Protein AF-A0A8T4GIR4-F1 (afdb_monomer_lite)

Foldseek 3Di:
DLLVQLLVVLLVLLVCCVVVVLFPDCPLSDSVVLSVVSCCLLVVLLVQLVVCVVPPPCSLVVSLVVLVVVLVVVLVVLVVCVVPPPPGDPSNSVSNSVSSPSSSVSSLVPRDPCSPDD

Organism: NCBI:txid261290

pLDDT: mean 94.29, std 6.89, range [55.44, 98.31]

Secondary structure (DSSP, 8-state):
-HHHHHHHHHHHHHHHHHHTT-SS-SGGG-HHHHHHHHHHHHHHHHHHHHHHHHH-SSHHHHHHHHHHHHHHHHHHHHHHHHHHSTT--HHHHHHHHHHHHHHHHHHHHHS-SSTT--

Sequence (118 aa):
MTFIIAVIVNLTLGWVALTQGLVA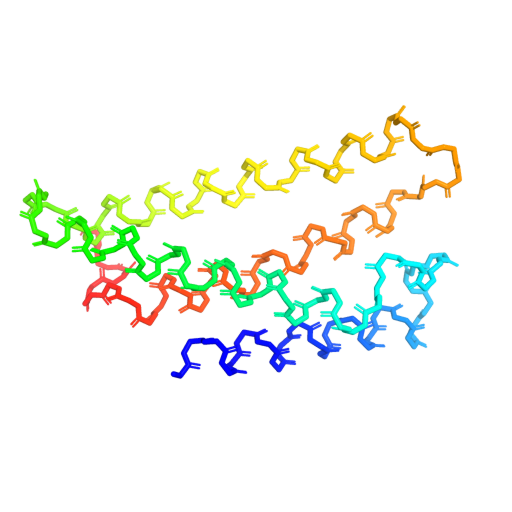STEFFQYPPIVVWTLLGTAGATGVYGVLTRRSTTPDRMFVLLAIGALILSFLPNIGLLLAVEGVTTSEVIGLMALHVPPAIVAVLALPDTPLAQ

InterPro domains:
  IPR045713 Protein of unknown function DUF6069 [PF19545] (2-112)

Radius of gyration: 15.36 Å; chains: 1; bounding box: 37×23×46 Å

Structure (mmCIF, N/CA/C/O backbone):
data_AF-A0A8T4GIR4-F1
#
_entry.id   AF-A0A8T4GIR4-F1
#
loop_
_atom_site.group_PDB
_atom_site.id
_atom_site.type_symbol
_atom_site.label_atom_id
_atom_site.label_alt_id
_atom_site.label_comp_id
_atom_site.label_asym_id
_atom_site.label_entity_id
_atom_site.label_seq_id
_atom_site.pdbx_PDB_ins_code
_atom_site.Cartn_x
_atom_site.Cartn_y
_atom_site.Cartn_z
_atom_site.occupancy
_atom_site.B_iso_or_equiv
_atom_site.auth_seq_id
_atom_site.auth_comp_id
_atom_site.auth_asym_id
_atom_site.auth_atom_id
_atom_site.pdbx_PDB_model_num
ATOM 1 N N . MET A 1 1 ? -7.358 -12.941 5.326 1.00 81.06 1 MET A N 1
ATOM 2 C CA . MET A 1 1 ? -8.112 -12.289 4.232 1.00 81.06 1 MET A CA 1
ATOM 3 C C . MET A 1 1 ? -7.375 -11.062 3.691 1.00 81.06 1 MET A C 1
ATOM 5 O O . MET A 1 1 ? -7.149 -11.002 2.492 1.00 81.06 1 MET A O 1
ATOM 9 N N . THR A 1 2 ? -6.916 -10.149 4.559 1.00 90.12 2 THR A N 1
ATOM 10 C CA . THR A 1 2 ? -6.199 -8.897 4.222 1.00 90.12 2 THR A CA 1
ATOM 11 C C . THR A 1 2 ? -5.070 -9.074 3.200 1.00 90.12 2 THR A C 1
ATOM 13 O O . THR A 1 2 ? -5.085 -8.436 2.154 1.00 90.12 2 THR A O 1
ATOM 16 N N . PHE A 1 3 ? -4.132 -9.995 3.452 1.00 95.38 3 PHE A N 1
ATOM 17 C CA . PHE A 1 3 ? -3.021 -10.270 2.533 1.00 95.38 3 PHE A CA 1
ATOM 18 C C . PHE A 1 3 ? -3.486 -10.762 1.155 1.00 95.38 3 PHE A C 1
ATOM 20 O O . PHE A 1 3 ? -2.998 -10.278 0.142 1.00 95.38 3 PHE A O 1
ATOM 27 N N . ILE A 1 4 ? -4.448 -11.691 1.113 1.00 96.69 4 ILE A N 1
ATOM 28 C CA . ILE A 1 4 ? -4.928 -12.300 -0.138 1.00 96.69 4 ILE A CA 1
ATOM 29 C C . ILE A 1 4 ? -5.571 -11.239 -1.038 1.00 96.69 4 ILE A C 1
ATOM 31 O O . ILE A 1 4 ? -5.265 -11.166 -2.224 1.00 96.69 4 ILE A O 1
ATOM 35 N N . ILE A 1 5 ? -6.426 -10.381 -0.478 1.00 96.00 5 ILE A N 1
ATOM 36 C CA . ILE A 1 5 ? -7.057 -9.302 -1.248 1.00 96.00 5 ILE A CA 1
ATOM 37 C C . ILE A 1 5 ? -5.990 -8.313 -1.728 1.00 96.00 5 ILE A C 1
ATOM 39 O O . ILE A 1 5 ? -5.934 -8.001 -2.916 1.00 96.00 5 ILE A O 1
ATOM 43 N N . ALA A 1 6 ? -5.110 -7.864 -0.829 1.00 96.19 6 ALA A N 1
ATOM 44 C CA . ALA A 1 6 ? -4.069 -6.899 -1.166 1.00 96.19 6 ALA A CA 1
ATOM 45 C C . ALA A 1 6 ? -3.122 -7.416 -2.259 1.00 96.19 6 ALA A C 1
ATOM 47 O O . ALA A 1 6 ? -2.796 -6.674 -3.182 1.00 96.19 6 ALA A O 1
ATOM 48 N N . VAL A 1 7 ? -2.712 -8.688 -2.193 1.00 97.75 7 VAL A N 1
ATOM 49 C CA . VAL A 1 7 ? -1.791 -9.261 -3.180 1.00 97.75 7 VAL A CA 1
ATOM 50 C C . VAL A 1 7 ? -2.460 -9.428 -4.538 1.00 97.75 7 VAL A C 1
ATOM 52 O O . VAL A 1 7 ? -1.843 -9.102 -5.546 1.00 97.75 7 VAL A O 1
ATOM 55 N N . ILE A 1 8 ? -3.731 -9.842 -4.589 1.00 98.12 8 ILE A N 1
ATOM 56 C CA . ILE A 1 8 ? -4.481 -9.929 -5.851 1.00 98.12 8 ILE A CA 1
ATOM 57 C C . ILE A 1 8 ? -4.573 -8.548 -6.505 1.00 98.12 8 ILE A C 1
ATOM 59 O O . ILE A 1 8 ? -4.287 -8.415 -7.697 1.00 98.12 8 ILE A O 1
ATOM 63 N N . VAL A 1 9 ? -4.916 -7.511 -5.733 1.00 97.75 9 VAL A N 1
ATOM 64 C CA . VAL A 1 9 ? -5.008 -6.142 -6.259 1.00 97.75 9 VAL A CA 1
ATOM 65 C C . VAL A 1 9 ? -3.640 -5.651 -6.735 1.00 97.75 9 VAL A C 1
ATOM 67 O O . VAL A 1 9 ? -3.539 -5.159 -7.855 1.00 97.75 9 VAL A O 1
ATOM 70 N N . ASN A 1 10 ? -2.576 -5.841 -5.952 1.00 97.94 10 ASN A N 1
ATOM 71 C CA . ASN A 1 10 ? -1.230 -5.402 -6.330 1.00 97.94 10 ASN A CA 1
ATOM 72 C C . ASN A 1 10 ? -0.694 -6.115 -7.576 1.00 97.94 10 ASN A C 1
ATOM 74 O O . ASN A 1 10 ? -0.128 -5.465 -8.452 1.00 97.94 10 ASN A O 1
ATOM 78 N N . LEU A 1 11 ? -0.899 -7.429 -7.691 1.00 97.88 11 LEU A N 1
ATOM 79 C CA . LEU A 1 11 ? -0.517 -8.177 -8.890 1.00 97.88 11 LEU A CA 1
ATOM 80 C C . LEU A 1 11 ? -1.316 -7.715 -10.113 1.00 97.88 11 LEU A C 1
ATOM 82 O O . LEU A 1 11 ? -0.753 -7.598 -11.198 1.00 97.88 11 LEU A O 1
ATOM 86 N N . THR A 1 12 ? -2.599 -7.389 -9.934 1.00 97.69 12 THR A N 1
ATOM 87 C CA . THR A 1 12 ? -3.436 -6.833 -11.007 1.00 97.69 12 THR A CA 1
ATOM 88 C C . THR A 1 12 ? -2.936 -5.454 -11.438 1.00 97.69 12 THR A C 1
ATOM 90 O O . THR A 1 12 ? -2.796 -5.208 -12.632 1.00 97.69 12 THR A O 1
ATOM 93 N N . LEU A 1 13 ? -2.605 -4.566 -10.494 1.00 96.75 13 LEU A N 1
ATOM 94 C CA . LEU A 1 13 ? -2.045 -3.245 -10.798 1.00 96.75 13 LEU A CA 1
ATOM 95 C C . LEU A 1 13 ? -0.690 -3.344 -11.502 1.00 96.75 13 LEU A C 1
ATOM 97 O O . LEU A 1 13 ? -0.482 -2.662 -12.502 1.00 96.75 13 LEU A O 1
ATOM 101 N N . GLY A 1 14 ? 0.203 -4.216 -11.027 1.00 96.19 14 GLY A N 1
ATOM 102 C CA . GLY A 1 14 ? 1.485 -4.476 -11.682 1.00 96.19 14 GLY A CA 1
ATOM 103 C C . GLY A 1 14 ? 1.299 -4.999 -13.107 1.00 96.19 14 GLY A C 1
ATOM 104 O O . GLY A 1 14 ? 1.917 -4.490 -14.039 1.00 96.19 14 GLY A O 1
ATOM 105 N N . TRP A 1 15 ? 0.385 -5.952 -13.306 1.00 96.19 15 TRP A N 1
ATOM 106 C CA . TRP A 1 15 ? 0.045 -6.465 -14.633 1.00 96.19 15 TRP A CA 1
ATOM 107 C C . TRP A 1 15 ? -0.509 -5.376 -15.564 1.00 96.19 15 TRP A C 1
ATOM 109 O O . TRP A 1 15 ? -0.082 -5.281 -16.715 1.00 96.19 15 TRP A O 1
ATOM 119 N N . VAL A 1 16 ? -1.417 -4.518 -15.083 1.00 96.19 16 VAL A N 1
ATOM 120 C CA . VAL A 1 16 ? -1.940 -3.383 -15.864 1.00 96.19 16 VAL A CA 1
ATOM 121 C C . VAL A 1 16 ? -0.815 -2.413 -16.228 1.00 96.19 16 VAL A C 1
ATOM 123 O O . VAL A 1 16 ? -0.698 -2.038 -17.391 1.00 96.19 16 VAL A O 1
ATOM 126 N N . ALA A 1 17 ? 0.041 -2.045 -15.272 1.00 95.12 17 ALA A N 1
ATOM 127 C CA . ALA A 1 17 ? 1.153 -1.127 -15.513 1.00 95.12 17 ALA A CA 1
ATOM 128 C C . ALA A 1 17 ? 2.089 -1.630 -16.621 1.00 95.12 17 ALA A C 1
ATOM 130 O O . ALA A 1 17 ? 2.456 -0.862 -17.512 1.00 95.12 17 ALA A O 1
ATOM 131 N N . LEU A 1 18 ? 2.410 -2.925 -16.601 1.00 94.56 18 LEU A N 1
ATOM 132 C CA . LEU A 1 18 ? 3.267 -3.565 -17.597 1.00 94.56 18 LEU A CA 1
ATOM 133 C C . LEU A 1 18 ? 2.583 -3.705 -18.963 1.00 94.56 18 LEU A C 1
ATOM 135 O O . LEU A 1 18 ? 3.164 -3.352 -19.985 1.00 94.56 18 LEU A O 1
ATOM 139 N N . THR A 1 19 ? 1.346 -4.205 -19.004 1.00 94.44 19 THR A N 1
ATOM 140 C CA . THR A 1 19 ? 0.645 -4.482 -20.274 1.00 94.44 19 THR A CA 1
ATOM 141 C C . THR A 1 19 ? 0.213 -3.227 -21.018 1.00 94.44 19 THR A C 1
ATOM 143 O O . THR A 1 19 ? 0.123 -3.253 -22.242 1.00 94.44 19 THR A O 1
ATOM 146 N N . GLN A 1 20 ? -0.047 -2.137 -20.298 1.00 94.50 20 GLN A N 1
ATOM 147 C CA . GLN A 1 20 ? -0.416 -0.850 -20.885 1.00 94.50 20 GLN A CA 1
ATOM 148 C C . GLN A 1 20 ? 0.799 0.056 -21.147 1.00 94.50 20 GLN A C 1
ATOM 150 O O . GLN A 1 20 ? 0.621 1.187 -21.591 1.00 94.50 20 GLN A O 1
ATOM 155 N N . GLY A 1 21 ? 2.025 -0.406 -20.862 1.00 91.62 21 GLY A N 1
ATOM 156 C CA . GLY A 1 21 ? 3.243 0.384 -21.063 1.00 91.62 21 GLY A CA 1
ATOM 157 C C . GLY A 1 21 ? 3.290 1.660 -20.218 1.00 91.62 21 GLY A C 1
ATOM 158 O O . GLY A 1 21 ? 3.853 2.662 -20.650 1.00 91.62 21 GLY A O 1
ATOM 159 N N . LEU A 1 22 ? 2.677 1.650 -19.027 1.00 92.56 22 LEU A N 1
ATOM 160 C CA . LEU A 1 22 ? 2.668 2.810 -18.123 1.00 92.56 22 LEU A CA 1
ATOM 161 C C . LEU A 1 22 ? 4.038 3.042 -17.470 1.00 92.56 22 LEU A C 1
ATOM 163 O O . LEU A 1 22 ? 4.314 4.129 -16.963 1.00 92.56 22 LEU A O 1
ATOM 167 N N . VAL A 1 23 ? 4.889 2.018 -17.474 1.00 92.62 23 VAL A N 1
ATOM 168 C CA . VAL A 1 23 ? 6.220 2.011 -16.862 1.00 92.62 23 VAL A CA 1
ATOM 169 C C . VAL A 1 23 ? 7.258 1.572 -17.889 1.00 92.62 23 VAL A C 1
ATOM 171 O O . VAL A 1 23 ? 6.960 0.760 -18.765 1.00 92.62 23 VAL A O 1
ATOM 174 N N . ALA A 1 24 ? 8.462 2.139 -17.804 1.00 84.75 24 ALA A N 1
ATOM 175 C CA . ALA A 1 24 ? 9.511 1.931 -18.800 1.00 84.75 24 ALA A CA 1
ATOM 176 C C . ALA A 1 24 ? 10.233 0.581 -18.642 1.00 84.75 24 ALA A C 1
ATOM 178 O O . ALA A 1 24 ? 10.643 -0.014 -19.639 1.00 84.75 24 ALA A O 1
ATOM 179 N N . SER A 1 25 ? 10.362 0.083 -17.409 1.00 84.62 25 SER A N 1
ATOM 180 C CA . SER A 1 25 ? 11.062 -1.155 -17.073 1.00 84.62 25 SER A CA 1
ATOM 181 C C . SER A 1 25 ? 10.201 -2.127 -16.267 1.00 84.62 25 SER A C 1
ATOM 183 O O . SER A 1 25 ? 9.346 -1.759 -15.459 1.00 84.62 25 SER A O 1
ATOM 185 N N . THR A 1 26 ? 10.490 -3.416 -16.444 1.00 86.81 26 THR A N 1
ATOM 186 C CA . THR A 1 26 ? 9.938 -4.509 -15.632 1.00 86.81 26 THR A CA 1
ATOM 187 C C . THR A 1 26 ? 10.674 -4.713 -14.310 1.00 86.81 26 THR A C 1
ATOM 189 O O . THR A 1 26 ? 10.175 -5.435 -13.449 1.00 86.81 26 THR A O 1
ATOM 192 N N . GLU A 1 27 ? 11.869 -4.138 -14.152 1.00 89.75 27 GLU A N 1
ATOM 193 C CA . GLU A 1 27 ? 12.784 -4.409 -13.034 1.00 89.75 27 GLU A CA 1
ATOM 194 C C . GLU A 1 27 ? 12.118 -4.212 -11.666 1.00 89.75 27 GLU A C 1
ATOM 196 O O . GLU A 1 27 ? 12.178 -5.091 -10.808 1.00 89.75 27 GLU A O 1
ATOM 201 N N . PHE A 1 28 ? 11.395 -3.106 -11.496 1.00 90.00 28 PHE A N 1
ATOM 202 C CA . PHE A 1 28 ? 10.735 -2.766 -10.235 1.00 90.00 28 PHE A CA 1
ATOM 203 C C . PHE A 1 28 ? 9.347 -3.402 -10.057 1.00 90.00 28 PHE A C 1
ATOM 205 O O . PHE A 1 28 ? 8.788 -3.375 -8.963 1.00 90.00 28 PHE A O 1
ATOM 212 N N . PHE A 1 29 ? 8.793 -4.005 -11.113 1.00 93.81 29 PHE A N 1
ATOM 213 C CA . PHE A 1 29 ? 7.432 -4.557 -11.146 1.00 93.81 29 PHE A CA 1
ATOM 214 C C . PHE A 1 29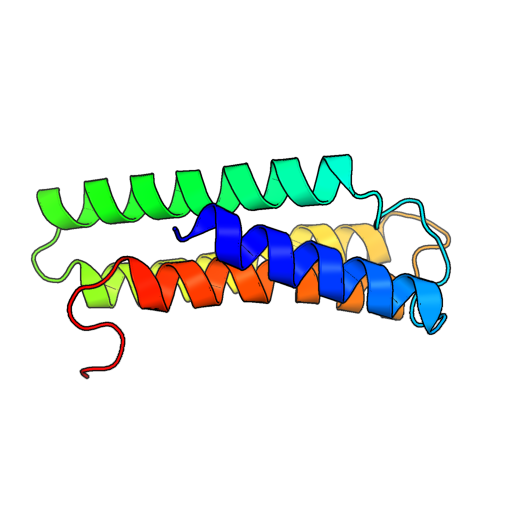 ? 7.416 -6.090 -11.170 1.00 93.81 29 PHE A C 1
ATOM 216 O O . PHE A 1 29 ? 6.419 -6.714 -11.541 1.00 93.81 29 PHE A O 1
ATOM 223 N N . GLN A 1 30 ? 8.514 -6.724 -10.753 1.00 94.25 30 GLN A N 1
ATOM 224 C CA . GLN A 1 30 ? 8.580 -8.175 -10.637 1.00 94.25 30 GLN A CA 1
ATOM 225 C C . GLN A 1 30 ? 7.599 -8.699 -9.581 1.00 94.25 30 GLN A C 1
ATOM 227 O O . GLN A 1 30 ? 7.520 -8.205 -8.455 1.00 94.25 30 GLN A O 1
ATOM 232 N N . TYR A 1 31 ? 6.872 -9.761 -9.928 1.00 93.94 31 TYR A N 1
ATOM 233 C CA . TYR A 1 31 ? 5.816 -10.294 -9.067 1.00 93.94 31 TYR A CA 1
ATOM 234 C C . TYR A 1 31 ? 6.318 -10.855 -7.729 1.00 93.94 31 TYR A C 1
ATOM 236 O O . TYR A 1 31 ? 5.674 -10.568 -6.719 1.00 93.94 31 TYR A O 1
ATOM 244 N N . PRO A 1 32 ? 7.441 -11.601 -7.642 1.00 95.62 32 PRO A N 1
ATOM 245 C CA . PRO A 1 32 ? 7.888 -12.118 -6.350 1.00 95.62 32 PRO A CA 1
ATOM 246 C C . PRO A 1 32 ? 8.191 -11.007 -5.323 1.00 95.62 32 PRO A C 1
ATOM 248 O O . PRO A 1 32 ? 7.657 -11.094 -4.213 1.00 95.62 32 PRO A O 1
ATOM 251 N N . PRO A 1 33 ? 8.926 -9.924 -5.664 1.00 94.56 33 PRO A N 1
ATOM 252 C CA . PRO A 1 33 ? 9.050 -8.760 -4.785 1.00 94.56 33 PRO A CA 1
ATOM 253 C C . PRO A 1 33 ? 7.709 -8.153 -4.362 1.00 94.56 33 PRO A C 1
ATOM 255 O O . PRO A 1 33 ? 7.514 -7.902 -3.174 1.00 94.56 33 PRO A O 1
ATOM 258 N N . ILE A 1 34 ? 6.758 -7.971 -5.289 1.00 95.94 34 ILE A N 1
ATOM 259 C CA . ILE A 1 34 ? 5.428 -7.418 -4.971 1.00 95.94 34 ILE A CA 1
ATOM 260 C C . ILE A 1 34 ? 4.731 -8.254 -3.890 1.00 95.94 34 ILE A C 1
ATOM 262 O O . ILE A 1 34 ? 4.189 -7.700 -2.930 1.00 95.94 34 ILE A O 1
ATOM 266 N N . VAL A 1 35 ? 4.771 -9.584 -4.001 1.00 97.69 35 VAL A N 1
ATOM 267 C CA . VAL A 1 35 ? 4.170 -10.493 -3.013 1.00 97.69 35 VAL A CA 1
ATOM 268 C C . VAL A 1 35 ? 4.846 -10.351 -1.647 1.00 97.69 35 VAL A C 1
ATOM 270 O O . VAL A 1 35 ? 4.150 -10.201 -0.641 1.00 97.69 35 VAL A O 1
ATOM 273 N N . VAL A 1 36 ? 6.183 -10.360 -1.602 1.00 97.31 36 VAL A N 1
ATOM 274 C CA . VAL A 1 36 ? 6.957 -10.255 -0.351 1.00 97.31 36 VAL A CA 1
ATOM 275 C C . VAL A 1 36 ? 6.683 -8.931 0.359 1.00 97.31 36 VAL A C 1
ATOM 277 O O . VAL A 1 36 ? 6.368 -8.928 1.549 1.00 97.31 36 VAL A O 1
ATOM 280 N N . TRP A 1 37 ? 6.732 -7.808 -0.359 1.00 96.25 37 TRP A N 1
ATOM 281 C CA . TRP A 1 37 ? 6.472 -6.492 0.228 1.00 96.25 37 TRP A CA 1
ATOM 282 C C . TRP A 1 37 ? 5.022 -6.339 0.691 1.00 96.25 37 TRP A C 1
ATOM 284 O O . TRP A 1 37 ? 4.776 -5.800 1.771 1.00 96.25 37 TRP A O 1
ATOM 294 N N . THR A 1 38 ? 4.062 -6.885 -0.060 1.00 97.56 38 THR A N 1
ATOM 295 C CA . THR A 1 38 ? 2.646 -6.902 0.345 1.00 97.56 38 THR A CA 1
ATOM 296 C C . THR A 1 38 ? 2.442 -7.724 1.622 1.00 97.56 38 THR A C 1
ATOM 298 O O . THR A 1 38 ? 1.696 -7.316 2.520 1.00 97.56 38 THR A O 1
ATOM 301 N N . LEU A 1 39 ? 3.124 -8.867 1.742 1.00 97.75 39 LEU A N 1
ATOM 302 C CA . LEU A 1 39 ? 3.084 -9.700 2.942 1.00 97.75 39 LEU A CA 1
ATOM 303 C C . LEU A 1 39 ? 3.662 -8.956 4.145 1.00 97.75 39 LEU A C 1
ATOM 305 O O . LEU A 1 39 ? 3.005 -8.878 5.180 1.00 97.75 39 LEU A O 1
ATOM 309 N N . LEU A 1 40 ? 4.855 -8.374 4.003 1.00 97.00 40 LEU A N 1
ATOM 310 C CA . LEU A 1 40 ? 5.504 -7.617 5.074 1.00 97.00 40 LEU A CA 1
ATOM 311 C C . LEU A 1 40 ? 4.647 -6.431 5.528 1.00 97.00 40 LEU A C 1
ATOM 313 O O . LEU A 1 40 ? 4.455 -6.249 6.729 1.00 97.00 40 LEU A O 1
ATOM 317 N N . GLY A 1 41 ? 4.076 -5.671 4.591 1.00 96.31 41 GLY A N 1
ATOM 318 C CA . GLY A 1 41 ? 3.197 -4.545 4.906 1.00 96.31 41 GLY A CA 1
ATOM 319 C C . GLY A 1 41 ? 1.941 -4.972 5.669 1.00 96.31 41 GLY A C 1
ATOM 320 O O . GLY A 1 41 ? 1.621 -4.402 6.712 1.00 96.31 41 GLY A O 1
ATOM 321 N N . THR A 1 42 ? 1.248 -6.014 5.203 1.00 97.38 42 THR A N 1
ATOM 322 C CA . THR A 1 42 ? 0.008 -6.488 5.848 1.00 97.38 42 THR A CA 1
ATOM 323 C C . THR A 1 42 ? 0.257 -7.202 7.181 1.00 97.38 42 THR A C 1
ATOM 325 O O . THR A 1 42 ? -0.514 -7.019 8.129 1.00 97.38 42 THR A O 1
ATOM 328 N N . ALA A 1 43 ? 1.349 -7.960 7.306 1.00 97.69 43 ALA A N 1
ATOM 329 C CA . ALA A 1 43 ? 1.771 -8.565 8.568 1.00 97.69 43 ALA A CA 1
ATOM 330 C C . ALA A 1 43 ? 2.193 -7.496 9.588 1.00 97.69 43 ALA A C 1
ATOM 332 O O . ALA A 1 43 ? 1.760 -7.538 10.740 1.00 97.69 43 ALA A O 1
ATOM 333 N N . GLY A 1 44 ? 2.970 -6.498 9.154 1.00 97.19 44 GLY A N 1
ATOM 334 C CA . GLY A 1 44 ? 3.364 -5.355 9.976 1.00 97.19 44 GLY A CA 1
ATOM 335 C C . GLY A 1 44 ? 2.156 -4.567 10.480 1.00 97.19 44 GLY A C 1
ATOM 336 O O . GLY A 1 44 ? 2.046 -4.322 11.680 1.00 97.19 44 GLY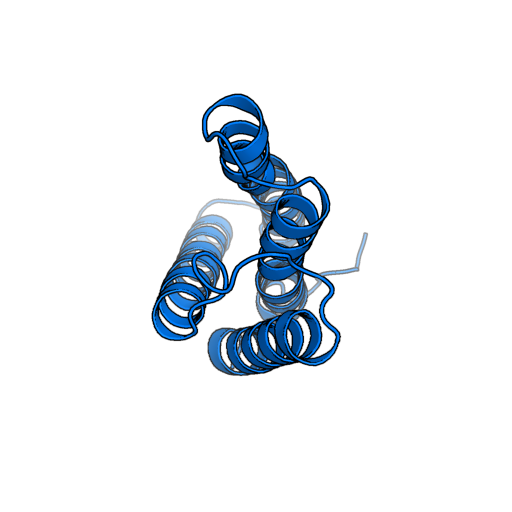 A O 1
ATOM 337 N N . ALA A 1 45 ? 1.202 -4.256 9.599 1.00 97.25 45 ALA A N 1
ATOM 338 C CA . ALA A 1 45 ? -0.051 -3.596 9.968 1.00 97.25 45 ALA A CA 1
ATOM 339 C C . ALA A 1 45 ? -0.844 -4.397 11.015 1.00 97.25 45 ALA A C 1
ATOM 341 O O . ALA A 1 45 ? -1.293 -3.838 12.015 1.00 97.25 45 ALA A O 1
ATOM 342 N N . THR A 1 46 ? -0.946 -5.717 10.832 1.00 97.31 46 THR A N 1
ATOM 343 C CA . THR A 1 46 ? -1.599 -6.614 11.800 1.00 97.31 46 THR A CA 1
ATOM 344 C C . THR A 1 46 ? -0.901 -6.565 13.162 1.00 97.31 46 THR A C 1
ATOM 346 O O . THR A 1 46 ? -1.562 -6.468 14.196 1.00 97.31 46 THR A O 1
ATOM 349 N N . GLY A 1 47 ? 0.436 -6.576 13.178 1.00 97.69 47 GLY A N 1
ATOM 350 C CA . GLY A 1 47 ? 1.229 -6.446 14.401 1.00 97.69 47 GLY A CA 1
ATOM 351 C C . GLY A 1 47 ? 1.011 -5.107 15.111 1.00 97.69 47 GLY A C 1
ATOM 352 O O . GLY A 1 47 ? 0.755 -5.090 16.314 1.00 97.69 47 GLY A O 1
ATOM 353 N N . VAL A 1 48 ? 1.050 -3.993 14.371 1.00 97.94 48 VAL A N 1
ATOM 354 C CA . VAL A 1 48 ? 0.801 -2.644 14.910 1.00 97.94 48 VAL A CA 1
ATOM 355 C C . VAL A 1 48 ? -0.594 -2.556 15.522 1.00 97.94 48 VAL A C 1
ATOM 357 O O . VAL A 1 48 ? -0.727 -2.132 16.670 1.00 97.94 48 VAL A O 1
ATOM 360 N N . TYR A 1 49 ? -1.625 -3.007 14.805 1.00 97.38 49 TYR A N 1
ATOM 361 C CA . TYR A 1 49 ? -2.989 -2.997 15.328 1.00 97.38 49 TYR A CA 1
ATOM 362 C C . TYR A 1 49 ? -3.130 -3.881 16.575 1.00 97.38 49 TYR A C 1
ATOM 364 O O . TYR A 1 49 ? -3.692 -3.454 17.582 1.00 97.38 49 TYR A O 1
ATOM 372 N N . GLY A 1 50 ? -2.526 -5.074 16.571 1.00 97.06 50 GLY A N 1
ATOM 373 C CA . GLY A 1 50 ? -2.498 -5.965 17.733 1.00 97.06 50 GLY A CA 1
ATOM 374 C C . GLY A 1 50 ? -1.801 -5.372 18.966 1.00 97.06 50 GLY A C 1
ATOM 375 O O . GLY A 1 50 ? -2.151 -5.714 20.096 1.00 97.06 50 GLY A O 1
ATOM 376 N N . VAL A 1 51 ? -0.828 -4.475 18.784 1.00 98.12 51 VAL A N 1
ATOM 377 C CA . VAL A 1 51 ? -0.219 -3.714 19.887 1.00 98.12 51 VAL A CA 1
ATOM 378 C C . VAL A 1 51 ? -1.156 -2.604 20.359 1.00 98.12 51 VAL A C 1
ATOM 380 O O . VAL A 1 51 ? -1.340 -2.444 21.567 1.00 98.12 51 VAL A O 1
ATOM 383 N N . LEU A 1 52 ? -1.766 -1.860 19.435 1.00 97.44 52 LEU A N 1
ATOM 384 C CA . LEU A 1 52 ? -2.680 -0.765 19.762 1.00 97.44 52 LEU A CA 1
ATOM 385 C C . LEU A 1 52 ? -3.890 -1.247 20.558 1.00 97.44 52 LEU A C 1
ATOM 387 O O . LEU A 1 52 ? -4.203 -0.636 21.574 1.00 97.44 52 LEU A O 1
ATOM 391 N N . THR A 1 53 ? -4.509 -2.366 20.181 1.00 97.00 53 THR A N 1
ATOM 392 C CA . THR A 1 53 ? -5.659 -2.934 20.915 1.00 97.00 53 THR A CA 1
ATOM 393 C C . THR A 1 53 ? -5.326 -3.316 22.358 1.00 97.00 53 THR A C 1
ATOM 395 O O . THR A 1 53 ? -6.213 -3.374 23.203 1.00 97.00 53 THR A O 1
ATOM 398 N N . ARG A 1 54 ? -4.045 -3.538 22.678 1.00 96.38 54 ARG A N 1
ATOM 399 C CA . ARG A 1 54 ? -3.577 -3.866 24.036 1.00 96.38 54 ARG A CA 1
ATOM 400 C C . ARG A 1 54 ? -3.091 -2.658 24.834 1.00 96.38 54 ARG A C 1
ATOM 402 O O . ARG A 1 54 ? -2.920 -2.771 26.045 1.00 96.38 54 ARG A O 1
ATOM 409 N N . ARG A 1 55 ? -2.744 -1.554 24.168 1.00 96.25 55 ARG A N 1
ATOM 410 C CA . ARG A 1 55 ? -1.976 -0.443 24.766 1.00 96.25 55 ARG A CA 1
ATOM 411 C C . ARG A 1 55 ? -2.649 0.919 24.632 1.00 96.25 55 ARG A C 1
ATOM 413 O O . ARG A 1 55 ? -2.280 1.829 25.366 1.00 96.25 55 ARG A O 1
ATOM 420 N N . SER A 1 56 ? -3.587 1.073 23.705 1.00 95.56 56 SER A N 1
ATOM 421 C CA . SER A 1 56 ? -4.283 2.325 23.428 1.00 95.56 56 SER A CA 1
ATOM 422 C C . SER A 1 56 ? -5.734 2.255 23.887 1.00 95.56 56 SER A C 1
ATOM 424 O O . SER A 1 56 ? -6.390 1.226 23.762 1.00 95.56 56 SER A O 1
ATOM 426 N N . THR A 1 57 ? -6.253 3.382 24.366 1.00 93.69 57 THR A N 1
ATOM 427 C CA . THR A 1 57 ? -7.682 3.584 24.634 1.00 93.69 57 THR A CA 1
ATOM 428 C C . THR A 1 57 ? -8.484 3.901 23.365 1.00 93.69 57 THR A C 1
ATOM 430 O O . THR A 1 57 ? -9.708 3.893 23.406 1.00 93.69 57 THR A O 1
ATOM 433 N N . THR A 1 58 ? -7.811 4.189 22.242 1.00 94.38 58 THR A N 1
ATOM 434 C CA . THR A 1 58 ? -8.413 4.539 20.939 1.00 94.38 58 THR A CA 1
ATOM 435 C C . THR A 1 58 ? -7.689 3.830 19.776 1.00 94.38 58 THR A C 1
ATOM 437 O O . THR A 1 58 ? -7.111 4.485 18.901 1.00 94.38 58 THR A O 1
ATOM 440 N N . PRO A 1 59 ? -7.660 2.481 19.762 1.00 95.06 59 PRO A N 1
ATOM 441 C CA . PRO A 1 59 ? -6.837 1.706 18.831 1.00 95.06 59 PRO A CA 1
ATOM 442 C C . PRO A 1 59 ? -7.161 1.977 17.358 1.00 95.06 59 PRO A C 1
ATOM 444 O O . PRO A 1 59 ? -6.234 2.204 16.584 1.00 95.06 59 PRO A O 1
ATOM 447 N N . ASP A 1 60 ? -8.439 2.041 16.985 1.00 95.44 60 ASP A N 1
ATOM 448 C CA . ASP A 1 60 ? -8.895 2.249 15.603 1.00 95.44 60 ASP A CA 1
ATOM 449 C C . ASP A 1 60 ? -8.403 3.581 15.037 1.00 95.44 60 ASP A C 1
ATOM 451 O O . ASP A 1 60 ? -7.724 3.630 14.009 1.00 95.44 60 ASP A O 1
ATOM 455 N N . ARG A 1 61 ? -8.669 4.676 15.760 1.00 94.31 61 ARG A N 1
ATOM 456 C CA . ARG A 1 61 ? -8.252 6.022 15.355 1.00 94.31 61 ARG A CA 1
ATOM 457 C C . ARG A 1 61 ? -6.734 6.127 15.243 1.00 94.31 61 ARG A C 1
ATOM 459 O O . ARG A 1 61 ? -6.226 6.681 14.269 1.00 94.31 61 ARG A O 1
ATOM 466 N N . MET A 1 62 ? -6.002 5.599 16.226 1.00 96.12 62 MET A N 1
ATOM 467 C CA . MET A 1 62 ? -4.538 5.600 16.180 1.00 96.12 62 MET A CA 1
ATOM 468 C C . MET A 1 62 ? -4.008 4.767 15.016 1.00 96.12 62 MET A C 1
ATOM 470 O O . MET A 1 62 ? -3.055 5.182 14.362 1.00 96.12 62 MET A O 1
ATOM 474 N N . PHE A 1 63 ? -4.627 3.624 14.731 1.00 97.12 63 PHE A N 1
ATOM 475 C CA . PHE A 1 63 ? -4.226 2.768 13.628 1.00 97.12 63 PHE A CA 1
ATOM 476 C C . PHE A 1 63 ? -4.397 3.464 12.283 1.00 97.12 63 PHE A C 1
ATOM 478 O O . PHE A 1 63 ? -3.459 3.466 11.494 1.00 97.12 63 PHE A O 1
ATOM 485 N N . VAL A 1 64 ? -5.539 4.113 12.042 1.00 96.94 64 VAL A N 1
ATOM 486 C CA . VAL A 1 64 ? -5.778 4.868 10.802 1.00 96.94 64 VAL A CA 1
ATOM 487 C C . VAL A 1 64 ? -4.741 5.981 10.631 1.00 96.94 64 VAL A C 1
ATOM 489 O O . VAL A 1 64 ? -4.148 6.106 9.562 1.00 96.94 64 VAL A O 1
ATOM 492 N N . LEU A 1 65 ? -4.454 6.749 11.688 1.00 96.62 65 LEU A N 1
ATOM 493 C CA . LEU A 1 65 ? -3.440 7.809 11.639 1.00 96.62 65 LEU A CA 1
ATOM 494 C C . LEU A 1 65 ? -2.038 7.258 11.347 1.00 96.62 65 LEU A C 1
ATOM 496 O O . LEU A 1 65 ? -1.317 7.814 10.517 1.00 96.62 65 LEU A O 1
ATOM 500 N N . LEU A 1 66 ? -1.659 6.152 11.991 1.00 97.69 66 LEU A N 1
ATOM 501 C CA . LEU A 1 66 ? -0.382 5.488 11.734 1.00 97.69 66 LEU A CA 1
ATOM 502 C C . LEU A 1 66 ? -0.323 4.882 10.332 1.00 97.69 66 LEU A C 1
ATOM 504 O O . LEU A 1 66 ? 0.724 4.960 9.702 1.00 97.69 66 LEU A O 1
ATOM 508 N N . ALA A 1 67 ? -1.418 4.321 9.820 1.00 97.00 67 ALA A N 1
ATOM 509 C CA . ALA A 1 67 ? -1.489 3.775 8.470 1.00 97.00 67 ALA A CA 1
ATOM 510 C C . ALA A 1 67 ? -1.331 4.876 7.412 1.00 97.00 67 ALA A C 1
ATOM 512 O O . ALA A 1 67 ? -0.573 4.695 6.462 1.00 97.00 67 ALA A O 1
ATOM 513 N N . ILE A 1 68 ? -1.968 6.038 7.605 1.00 97.69 68 ILE A N 1
ATOM 514 C CA . ILE A 1 68 ? -1.786 7.217 6.743 1.00 97.69 68 ILE A CA 1
ATOM 515 C C . ILE A 1 68 ? -0.326 7.683 6.788 1.00 97.69 68 ILE A C 1
ATOM 517 O O . ILE A 1 68 ? 0.295 7.866 5.741 1.00 97.69 68 ILE A O 1
ATOM 521 N N . GLY A 1 69 ? 0.243 7.833 7.988 1.00 98.31 69 GLY A N 1
ATOM 522 C CA . GLY A 1 69 ? 1.640 8.236 8.154 1.00 98.31 69 GLY A CA 1
ATOM 523 C C . GLY A 1 69 ? 2.618 7.245 7.521 1.00 98.31 69 GLY A C 1
ATOM 524 O O . GLY A 1 69 ? 3.534 7.651 6.810 1.00 98.31 69 GLY A O 1
ATOM 525 N N . ALA A 1 70 ? 2.396 5.946 7.719 1.00 97.94 70 ALA A N 1
ATOM 526 C CA . ALA A 1 70 ? 3.206 4.881 7.141 1.00 97.94 70 ALA A CA 1
ATOM 527 C C . ALA A 1 70 ? 3.096 4.839 5.613 1.00 97.94 70 ALA A C 1
ATOM 529 O O . ALA A 1 70 ? 4.114 4.658 4.950 1.00 97.94 70 ALA A O 1
ATOM 530 N N . LEU A 1 71 ? 1.903 5.053 5.047 1.00 98.06 71 LEU A N 1
ATOM 531 C CA . LEU A 1 71 ? 1.708 5.140 3.599 1.00 98.06 71 LEU A CA 1
ATOM 532 C C . LEU A 1 71 ? 2.508 6.308 3.014 1.00 98.06 71 LEU A C 1
ATOM 534 O O . LEU A 1 71 ? 3.298 6.099 2.096 1.00 98.06 71 LEU A O 1
ATOM 538 N N . ILE A 1 72 ? 2.377 7.506 3.587 1.00 98.31 72 ILE A N 1
ATOM 539 C CA . ILE A 1 72 ? 3.134 8.684 3.138 1.00 98.31 72 ILE A CA 1
ATOM 540 C C . ILE A 1 72 ? 4.641 8.432 3.268 1.00 98.31 72 ILE A C 1
ATOM 542 O O . ILE A 1 72 ? 5.398 8.694 2.335 1.00 98.31 72 ILE A O 1
ATOM 546 N N . LEU A 1 73 ? 5.088 7.877 4.396 1.00 98.19 73 LEU A N 1
ATOM 547 C CA . LEU A 1 73 ? 6.501 7.579 4.623 1.00 98.19 73 LEU A CA 1
ATOM 548 C C . LEU A 1 73 ? 7.034 6.529 3.638 1.00 98.19 73 LEU A C 1
ATOM 550 O O . LEU A 1 73 ? 8.172 6.630 3.184 1.00 98.19 73 LEU A O 1
ATOM 554 N N . SER A 1 74 ? 6.205 5.554 3.259 1.00 96.88 74 SER A N 1
A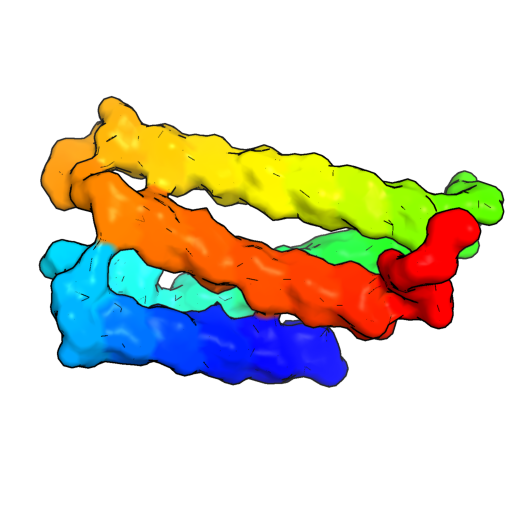TOM 555 C CA . SER A 1 74 ? 6.563 4.510 2.294 1.00 96.88 74 SER A CA 1
ATOM 556 C C . SER A 1 74 ? 6.811 5.038 0.879 1.00 96.88 74 SER A C 1
ATOM 558 O O . SER A 1 74 ? 7.398 4.339 0.058 1.00 96.88 74 SER A O 1
ATOM 560 N N . PHE A 1 75 ? 6.431 6.284 0.588 1.00 97.88 75 PHE A N 1
ATOM 561 C CA . PHE A 1 75 ? 6.745 6.937 -0.680 1.00 97.88 75 PHE A CA 1
ATOM 562 C C . PHE A 1 75 ? 8.182 7.468 -0.729 1.00 97.88 75 PHE A C 1
ATOM 564 O O . PHE A 1 75 ? 8.729 7.607 -1.821 1.00 97.88 75 PHE A O 1
ATOM 571 N N . LEU A 1 76 ? 8.834 7.708 0.416 1.00 97.94 76 LEU A N 1
ATOM 572 C CA . LEU A 1 76 ? 10.194 8.259 0.445 1.00 97.94 76 LEU A CA 1
ATOM 573 C C . LEU A 1 76 ? 11.232 7.381 -0.270 1.00 97.94 76 LEU A C 1
ATOM 575 O O . LEU A 1 76 ? 12.000 7.944 -1.048 1.00 97.94 76 LEU A O 1
ATOM 579 N N . PRO A 1 77 ? 11.268 6.043 -0.096 1.00 95.50 77 PRO A N 1
ATOM 580 C CA . PRO A 1 77 ? 12.177 5.197 -0.868 1.00 95.50 77 PRO A CA 1
ATOM 581 C C . PRO A 1 77 ? 11.965 5.317 -2.383 1.00 95.50 77 PRO A C 1
ATOM 583 O O . PRO A 1 77 ? 12.936 5.350 -3.132 1.00 95.50 77 PRO A O 1
ATOM 586 N N . ASN A 1 78 ? 10.713 5.456 -2.829 1.00 96.12 78 ASN A N 1
ATOM 587 C CA . ASN A 1 78 ? 10.372 5.620 -4.245 1.00 96.12 78 ASN A CA 1
ATOM 588 C C . ASN A 1 78 ? 10.857 6.975 -4.792 1.00 96.12 78 ASN A C 1
ATOM 590 O O . ASN A 1 78 ? 11.393 7.046 -5.893 1.00 96.12 78 ASN A O 1
ATOM 594 N N . ILE A 1 79 ? 10.744 8.049 -4.003 1.00 96.44 79 ILE A N 1
ATOM 595 C CA . ILE A 1 79 ? 11.339 9.354 -4.344 1.00 96.44 79 ILE A CA 1
ATOM 596 C C . ILE A 1 79 ? 12.869 9.251 -4.359 1.00 96.44 79 ILE A C 1
ATOM 598 O O . ILE A 1 79 ? 13.514 9.796 -5.247 1.00 96.44 79 ILE A O 1
ATOM 602 N N . GLY A 1 80 ? 13.454 8.521 -3.408 1.00 96.81 80 GLY A N 1
ATOM 603 C CA . GLY A 1 80 ? 14.888 8.248 -3.366 1.00 96.81 80 GLY A CA 1
ATOM 604 C C . GLY A 1 80 ? 15.389 7.559 -4.635 1.00 96.81 80 GLY A C 1
ATOM 605 O O . GLY A 1 80 ? 16.408 7.980 -5.173 1.00 96.81 80 GLY A O 1
ATOM 606 N N . LEU A 1 81 ? 14.648 6.573 -5.158 1.00 94.56 81 LEU A N 1
ATOM 607 C CA . LEU A 1 81 ? 14.955 5.926 -6.440 1.00 94.56 81 LEU A CA 1
ATOM 608 C C . LEU A 1 81 ? 15.023 6.943 -7.586 1.00 94.56 81 LEU A C 1
ATOM 610 O O . LEU A 1 81 ? 16.000 6.937 -8.327 1.00 94.56 81 LEU A O 1
ATOM 614 N N . LEU A 1 82 ? 14.048 7.855 -7.679 1.00 95.81 82 LEU A N 1
ATOM 615 C CA . LEU A 1 82 ? 14.020 8.893 -8.719 1.00 95.81 82 LEU A CA 1
ATOM 616 C C . LEU A 1 82 ? 15.244 9.816 -8.682 1.00 95.81 82 LEU A C 1
ATOM 618 O O . LEU A 1 82 ? 15.683 10.316 -9.712 1.00 95.81 82 LEU A O 1
ATOM 622 N N . LEU A 1 83 ? 15.757 10.090 -7.482 1.00 96.62 83 LEU A N 1
ATOM 623 C CA . LEU A 1 83 ? 16.855 11.032 -7.270 1.00 96.62 83 LEU A CA 1
ATOM 624 C C . LEU A 1 83 ? 18.236 10.373 -7.354 1.00 96.62 83 LEU A C 1
ATOM 626 O O . LEU A 1 83 ? 19.216 11.063 -7.624 1.00 96.62 83 LEU A O 1
ATOM 630 N N . ALA A 1 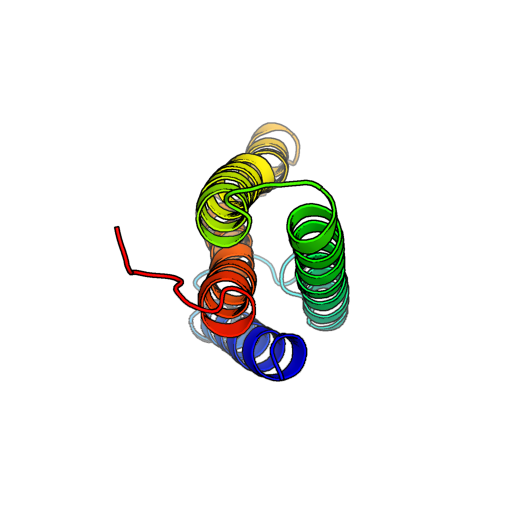84 ? 18.325 9.073 -7.068 1.00 96.38 84 ALA A N 1
ATOM 631 C CA . ALA A 1 84 ? 19.594 8.373 -6.881 1.00 96.38 84 ALA A CA 1
ATOM 632 C C . ALA A 1 84 ? 19.922 7.355 -7.980 1.00 96.38 84 ALA A C 1
ATOM 634 O O . ALA A 1 84 ? 21.084 6.964 -8.091 1.00 96.38 84 ALA A O 1
ATOM 635 N N . VAL A 1 85 ? 18.940 6.903 -8.767 1.00 94.06 85 VAL A N 1
ATOM 636 C CA . VAL A 1 85 ? 19.134 5.864 -9.787 1.00 94.06 85 VAL A CA 1
ATOM 637 C C . VAL A 1 85 ? 18.889 6.443 -11.174 1.00 94.06 85 VAL A C 1
ATOM 639 O O . VAL A 1 85 ? 17.788 6.871 -11.513 1.00 94.06 85 VAL A O 1
ATOM 642 N N . GLU A 1 86 ? 19.939 6.442 -11.990 1.00 92.31 86 GLU A N 1
ATOM 643 C CA . GLU A 1 86 ? 19.869 6.911 -13.370 1.00 92.31 86 GLU A CA 1
ATOM 644 C C . GLU A 1 86 ? 18.957 5.999 -14.205 1.00 92.31 86 GLU A C 1
ATOM 646 O O . GLU A 1 86 ? 19.022 4.775 -14.111 1.00 92.31 86 GLU A O 1
ATOM 651 N N . GLY A 1 87 ? 18.083 6.600 -15.014 1.00 90.50 87 GLY A N 1
ATOM 652 C CA . GLY A 1 87 ? 17.128 5.871 -15.852 1.00 90.50 87 GLY A CA 1
ATOM 653 C C . GLY A 1 87 ? 15.785 5.550 -15.188 1.00 90.50 87 GLY A C 1
ATOM 654 O O . GLY A 1 87 ? 14.873 5.139 -15.901 1.00 90.50 87 GLY A O 1
ATOM 655 N N . VAL A 1 88 ? 15.616 5.793 -13.880 1.00 94.62 88 VAL A N 1
ATOM 656 C CA . VAL A 1 88 ? 14.301 5.686 -13.226 1.00 94.62 88 VAL A CA 1
ATOM 657 C C . VAL A 1 88 ? 13.403 6.838 -13.662 1.00 94.62 88 VAL A C 1
ATOM 659 O O . VAL A 1 88 ? 13.746 8.015 -13.553 1.00 94.62 88 VAL A O 1
ATOM 662 N N . THR A 1 89 ? 12.218 6.493 -14.141 1.00 94.81 89 THR A N 1
ATOM 663 C CA . THR A 1 89 ? 11.224 7.442 -14.636 1.00 94.81 89 THR A CA 1
ATOM 664 C C . THR A 1 89 ? 10.227 7.846 -13.551 1.00 94.81 89 THR A C 1
ATOM 666 O O . THR A 1 89 ? 9.916 7.097 -12.623 1.00 94.81 89 THR A O 1
ATOM 669 N N . THR A 1 90 ? 9.635 9.033 -13.702 1.00 95.56 90 THR A N 1
ATOM 670 C CA . THR A 1 90 ? 8.554 9.494 -12.818 1.00 95.56 90 THR A CA 1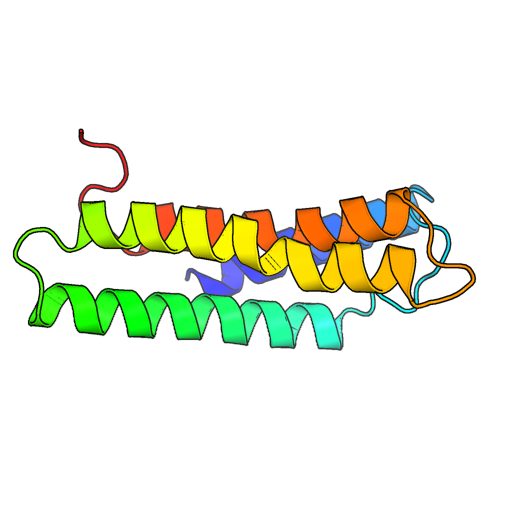
ATOM 671 C C . THR A 1 90 ? 7.355 8.541 -12.827 1.00 95.56 90 THR A C 1
ATOM 673 O O . THR A 1 90 ? 6.716 8.356 -11.793 1.00 95.56 90 THR A O 1
ATOM 676 N N . SER A 1 91 ? 7.036 7.918 -13.969 1.00 95.19 91 SER A N 1
ATOM 677 C CA . SER A 1 91 ? 5.900 6.995 -14.058 1.00 95.19 91 SER A CA 1
ATOM 678 C C . SER A 1 91 ? 6.153 5.679 -13.322 1.00 95.19 91 SER A C 1
ATOM 680 O O . SER A 1 91 ? 5.241 5.185 -12.662 1.00 95.19 91 SER A O 1
ATOM 682 N N . GLU A 1 92 ? 7.382 5.154 -13.335 1.00 95.44 92 GLU A N 1
ATOM 683 C CA . GLU A 1 92 ? 7.773 4.000 -12.511 1.00 95.44 92 GLU A CA 1
ATOM 684 C C . GLU A 1 92 ? 7.634 4.300 -11.025 1.00 95.44 92 GLU A C 1
ATOM 686 O O . GLU A 1 92 ? 7.074 3.498 -10.284 1.00 95.44 92 GLU A O 1
ATOM 691 N N . VAL A 1 93 ? 8.068 5.481 -10.595 1.00 96.69 93 VAL A N 1
ATOM 692 C CA . VAL A 1 93 ? 7.984 5.917 -9.196 1.00 96.69 93 VAL A CA 1
ATOM 693 C C . VAL A 1 93 ? 6.532 6.045 -8.744 1.00 96.69 93 VAL A C 1
ATOM 695 O O . VAL A 1 93 ? 6.173 5.542 -7.680 1.00 96.69 93 VAL A O 1
ATOM 698 N N . ILE A 1 94 ? 5.675 6.658 -9.565 1.00 96.81 94 ILE A N 1
ATOM 699 C CA . ILE A 1 94 ? 4.232 6.743 -9.295 1.00 96.81 94 ILE A CA 1
ATOM 700 C C . ILE A 1 94 ? 3.606 5.344 -9.272 1.00 96.81 94 ILE A C 1
ATOM 702 O O . ILE A 1 94 ? 2.808 5.047 -8.383 1.00 96.81 94 ILE A O 1
ATOM 706 N N . GLY A 1 95 ? 3.978 4.472 -10.212 1.00 96.44 95 GLY A N 1
ATOM 707 C CA . GLY A 1 95 ? 3.503 3.091 -10.263 1.00 96.44 95 GLY A CA 1
ATOM 708 C C . GLY A 1 95 ? 3.900 2.297 -9.019 1.00 96.44 95 GLY A C 1
ATOM 709 O O . GLY A 1 95 ? 3.062 1.608 -8.444 1.00 96.44 95 GLY A O 1
ATOM 710 N N . LEU A 1 96 ? 5.137 2.453 -8.546 1.00 96.25 96 LEU A N 1
ATOM 711 C CA . LEU A 1 96 ? 5.609 1.838 -7.310 1.00 96.25 96 LEU A CA 1
ATOM 712 C C . LEU A 1 96 ? 4.838 2.363 -6.100 1.00 96.25 96 LEU A C 1
ATOM 714 O O . LEU A 1 96 ? 4.305 1.559 -5.342 1.00 96.25 96 LEU A O 1
ATOM 718 N N . MET A 1 97 ? 4.691 3.687 -5.956 1.00 97.75 97 MET A N 1
ATOM 719 C CA . MET A 1 97 ? 3.878 4.295 -4.892 1.00 97.75 97 MET A CA 1
ATOM 720 C C . MET A 1 97 ? 2.442 3.762 -4.898 1.00 97.75 97 MET A C 1
ATOM 722 O O . MET A 1 97 ? 1.893 3.458 -3.837 1.00 97.75 97 MET A O 1
ATOM 726 N N . ALA A 1 98 ? 1.847 3.586 -6.080 1.00 97.75 98 ALA A N 1
ATOM 727 C CA . ALA A 1 98 ? 0.501 3.046 -6.220 1.00 97.75 98 ALA A CA 1
ATOM 728 C C . ALA A 1 98 ? 0.376 1.623 -5.649 1.00 97.75 98 ALA A C 1
ATOM 730 O O . ALA A 1 98 ? -0.661 1.307 -5.073 1.00 97.75 98 ALA A O 1
ATOM 731 N N . LEU A 1 99 ? 1.422 0.790 -5.705 1.00 97.69 99 LEU A N 1
ATOM 732 C CA . LEU A 1 99 ? 1.412 -0.559 -5.117 1.00 97.69 99 LEU A CA 1
ATOM 733 C C . LEU A 1 99 ? 1.396 -0.564 -3.575 1.00 97.69 99 LEU A C 1
ATOM 735 O O . LEU A 1 99 ? 1.059 -1.582 -2.967 1.00 97.69 99 LEU A O 1
ATOM 739 N N . HIS A 1 100 ? 1.712 0.551 -2.911 1.00 97.56 100 HIS A N 1
ATOM 740 C CA . HIS A 1 100 ? 1.572 0.665 -1.451 1.00 97.56 100 HIS A CA 1
ATOM 741 C C . HIS A 1 100 ? 0.129 0.960 -1.020 1.00 97.56 100 HIS A C 1
ATOM 743 O O . HIS A 1 100 ? -0.246 0.697 0.125 1.00 97.56 100 HIS A O 1
ATOM 749 N N . VAL A 1 101 ? -0.695 1.496 -1.923 1.00 98.00 101 VAL A N 1
ATOM 750 C CA . VAL A 1 101 ? -2.035 1.988 -1.588 1.00 98.00 101 VAL A CA 1
ATOM 751 C C . VAL A 1 101 ? -3.016 0.843 -1.295 1.00 98.00 101 VAL A C 1
ATOM 753 O O . VAL A 1 101 ? -3.650 0.886 -0.237 1.00 98.00 101 VAL A O 1
ATOM 756 N N . PRO A 1 102 ? -3.138 -0.218 -2.122 1.00 97.81 102 PRO A N 1
ATOM 757 C CA . PRO A 1 102 ? -4.050 -1.322 -1.833 1.00 97.81 102 PRO A CA 1
ATOM 758 C C . PRO A 1 102 ? -3.815 -2.017 -0.488 1.00 97.81 102 PRO A C 1
ATOM 760 O O . PRO A 1 102 ? -4.786 -2.145 0.257 1.00 97.81 102 PRO A O 1
ATOM 763 N N . PRO A 1 103 ? -2.593 -2.443 -0.102 1.00 97.12 103 PRO A N 1
ATOM 764 C CA . PRO A 1 103 ? -2.398 -3.066 1.204 1.00 97.12 103 PRO A CA 1
ATOM 765 C C . PRO A 1 103 ? -2.734 -2.122 2.362 1.00 97.12 103 PRO A C 1
ATOM 767 O O . PRO A 1 103 ? -3.288 -2.587 3.357 1.00 97.12 103 PRO A O 1
ATOM 770 N N . ALA A 1 104 ? -2.469 -0.816 2.234 1.00 97.12 104 ALA A N 1
ATOM 771 C CA . ALA A 1 104 ? -2.848 0.170 3.245 1.00 97.12 104 ALA A CA 1
ATOM 772 C C . ALA A 1 104 ? -4.376 0.300 3.376 1.00 97.12 104 ALA A C 1
ATOM 774 O O . ALA A 1 104 ? -4.901 0.208 4.485 1.00 97.12 104 ALA A O 1
ATOM 775 N N . ILE A 1 105 ? -5.098 0.435 2.255 1.00 97.00 105 ILE A N 1
ATOM 776 C CA . ILE A 1 105 ? -6.569 0.496 2.238 1.00 97.00 105 ILE A CA 1
ATOM 777 C C . ILE A 1 105 ? -7.163 -0.781 2.830 1.00 97.00 105 ILE A C 1
ATOM 779 O O . ILE A 1 105 ? -7.998 -0.718 3.728 1.00 97.00 105 ILE A O 1
ATOM 783 N N . VAL A 1 106 ? -6.722 -1.949 2.362 1.00 96.75 106 VAL A N 1
ATOM 784 C CA . VAL A 1 106 ? -7.257 -3.233 2.827 1.00 96.75 106 VAL A CA 1
ATOM 785 C C . VAL A 1 106 ? -6.977 -3.425 4.319 1.00 96.75 106 VAL A C 1
ATOM 787 O O . VAL A 1 106 ? -7.845 -3.916 5.032 1.00 96.75 106 VAL A O 1
ATOM 790 N N . ALA A 1 107 ? -5.813 -3.005 4.825 1.00 96.19 107 ALA A N 1
ATOM 791 C CA . ALA A 1 107 ? -5.517 -3.053 6.256 1.00 96.19 107 ALA A CA 1
ATOM 792 C C . ALA A 1 107 ? -6.430 -2.123 7.074 1.00 96.19 107 ALA A C 1
ATOM 794 O O . ALA A 1 107 ? -6.968 -2.554 8.092 1.00 96.19 107 ALA A O 1
ATOM 795 N N . VAL A 1 108 ? -6.644 -0.884 6.619 1.00 96.31 108 VAL A N 1
ATOM 796 C CA . VAL A 1 108 ? -7.541 0.089 7.270 1.00 96.31 108 VAL A CA 1
ATOM 797 C C . VAL A 1 108 ? -8.993 -0.365 7.257 1.00 96.31 108 VAL A C 1
ATOM 799 O O . VAL A 1 108 ? -9.700 -0.091 8.212 1.00 96.31 108 VAL A O 1
ATOM 802 N N . LEU A 1 109 ? -9.446 -1.073 6.226 1.00 95.25 109 LEU A N 1
ATOM 803 C CA . LEU A 1 109 ? -10.824 -1.564 6.164 1.00 95.25 109 LEU A CA 1
ATOM 804 C C . LEU A 1 109 ? -11.040 -2.878 6.924 1.00 95.25 109 LEU A C 1
ATOM 806 O O . LEU A 1 109 ? -12.165 -3.158 7.321 1.00 95.25 109 LEU A O 1
ATOM 810 N N . ALA A 1 110 ? -10.000 -3.701 7.080 1.00 94.62 110 ALA A N 1
ATOM 811 C CA . ALA A 1 110 ? -10.140 -5.059 7.607 1.00 94.62 110 ALA A CA 1
ATOM 812 C C . ALA A 1 110 ? -9.715 -5.235 9.071 1.00 94.62 110 ALA A C 1
ATOM 814 O O . ALA A 1 110 ? -10.050 -6.266 9.649 1.00 94.62 110 ALA A O 1
ATOM 815 N N . LEU A 1 111 ? -8.913 -4.323 9.634 1.00 94.25 111 LEU A N 1
ATOM 816 C CA . LEU A 1 111 ? -8.380 -4.466 10.996 1.00 94.25 111 LEU A CA 1
ATOM 817 C C . LEU A 1 111 ? -9.191 -3.703 12.057 1.00 94.25 111 LEU A C 1
ATOM 819 O O . LEU A 1 111 ? -9.561 -4.342 13.039 1.00 94.25 111 LEU A O 1
ATOM 823 N N . PRO A 1 112 ? -9.477 -2.395 11.907 1.00 92.56 112 PRO A N 1
ATOM 824 C CA . PRO A 1 112 ? -10.305 -1.657 12.860 1.00 92.56 112 PRO A CA 1
ATOM 825 C C . PRO A 1 112 ? -11.746 -2.169 12.880 1.00 92.56 112 PRO A C 1
ATOM 827 O O . PRO A 1 112 ? -12.285 -2.525 11.831 1.00 92.56 112 PRO A O 1
ATOM 830 N N . ASP A 1 113 ? -12.395 -2.117 14.042 1.00 85.44 113 ASP A N 1
ATOM 831 C CA . ASP A 1 113 ? -13.821 -2.453 14.168 1.00 85.44 113 ASP A CA 1
ATOM 832 C C . ASP A 1 113 ? -14.713 -1.314 13.638 1.00 85.44 113 ASP A C 1
ATOM 834 O O . ASP A 1 113 ? -15.798 -1.540 13.099 1.00 85.44 113 ASP A O 1
ATOM 838 N N . THR A 1 114 ? -14.232 -0.072 13.748 1.00 80.88 114 THR A N 1
ATOM 839 C CA . THR A 1 114 ? -14.914 1.158 13.318 1.00 80.88 114 THR A CA 1
ATOM 840 C C . THR A 1 114 ? -14.016 2.048 12.447 1.00 80.88 114 THR A C 1
ATOM 842 O O . THR A 1 114 ? -13.684 3.176 12.808 1.00 80.88 114 THR A O 1
ATOM 845 N N . PRO A 1 115 ? -13.621 1.591 11.247 1.00 63.38 115 PRO A N 1
ATOM 846 C CA . PRO A 1 115 ? -12.572 2.239 10.454 1.00 63.38 115 PRO A CA 1
ATOM 847 C C . PRO A 1 115 ? -12.928 3.630 9.901 1.00 63.38 115 PRO A C 1
ATOM 849 O O . PRO A 1 115 ? -12.035 4.365 9.484 1.00 63.38 115 PRO A O 1
ATOM 852 N N . LEU A 1 116 ? -14.217 3.993 9.874 1.00 70.44 116 LEU A N 1
ATOM 853 C CA . LEU A 1 116 ? -14.739 5.223 9.257 1.00 70.44 116 LEU A CA 1
ATOM 854 C C . LEU A 1 116 ? -15.681 6.022 10.175 1.00 70.44 116 LEU A C 1
ATOM 856 O O . LEU A 1 116 ? -16.229 7.036 9.743 1.00 70.44 116 LEU A O 1
ATOM 860 N N . ALA A 1 117 ? -15.893 5.574 11.415 1.00 60.09 117 ALA A N 1
ATOM 861 C CA . ALA A 1 117 ? -16.685 6.323 12.384 1.00 60.09 117 ALA A CA 1
ATOM 862 C C . ALA A 1 117 ? -15.771 7.363 13.048 1.00 60.09 117 ALA A C 1
ATOM 864 O O . ALA A 1 117 ? -14.813 7.001 13.731 1.00 60.09 117 ALA A O 1
ATOM 865 N N . GLN A 1 118 ? -16.024 8.643 12.769 1.00 55.44 118 GLN A N 1
ATOM 866 C CA . GLN A 1 118 ? -15.349 9.778 13.407 1.00 55.44 118 GLN A CA 1
ATOM 867 C C . GLN A 1 118 ? -16.075 10.184 14.685 1.00 55.44 118 GLN A C 1
ATOM 869 O O . GLN A 1 118 ? -17.323 10.271 14.633 1.00 55.44 118 GLN A O 1
#